Protein AF-A0A423SX19-F1 (afdb_monomer_lite)

Foldseek 3Di:
DDQDPVVRDDDDDDFDDDLEPVVCVVVVHDLVVGDPVDCRSVNHVCSVVVVVVVVVVVVVVVVVVVVVVVVVVVVVVVVVVVLVVLCVVDPPQLSVCVVVVHDNVVSVVPDPPPPPPPDDDDD

Radius of gyration: 38.73 Å; chains: 1; bounding box: 56×44×124 Å

InterPro domains:
  IPR011645 Haem NO binding associated [PF07701] (1-98)
  IPR042463 Haem NO binding associated domain superfamily [G3DSA:3.30.450.260] (1-34)

Organism: Penaeus vannamei (NCBI:txid6689)

Secondary structure (DSSP, 8-state):
-EEEGGGTEEE-------SSHHHHHHTT--GGGS-SSSSHHHHHHHHHHHHHHHHHHHHHHHHHHHHHHHHHHHHHHHHHHHHHHHHHHS-HHHHHHHHTT--HHHHGGGS------------

Structure (mmCIF, N/CA/C/O backbone):
data_AF-A0A423SX19-F1
#
_entry.id   AF-A0A423SX19-F1
#
loop_
_atom_site.group_PDB
_atom_site.id
_atom_site.type_symbol
_atom_site.label_atom_id
_atom_site.label_alt_id
_atom_site.label_comp_id
_atom_site.label_asym_id
_atom_site.label_entity_id
_atom_site.label_seq_id
_atom_site.pdbx_PDB_ins_code
_atom_site.Cartn_x
_atom_site.Cartn_y
_atom_site.Cartn_z
_atom_site.occupancy
_atom_site.B_iso_or_equiv
_atom_site.auth_seq_id
_atom_site.auth_comp_id
_atom_site.auth_asym_id
_atom_site.auth_atom_id
_atom_site.pdbx_PDB_model_num
ATOM 1 N N . MET A 1 1 ? -21.379 -3.380 17.297 1.00 92.06 1 MET A N 1
ATOM 2 C CA . MET A 1 1 ? -22.314 -3.075 18.401 1.00 92.06 1 MET A CA 1
ATOM 3 C C . MET A 1 1 ? -22.867 -4.388 18.896 1.00 92.06 1 MET A C 1
ATOM 5 O O . MET A 1 1 ? -23.211 -5.220 18.067 1.00 92.06 1 MET A O 1
ATOM 9 N N . ILE A 1 2 ? -22.879 -4.591 20.205 1.00 95.88 2 ILE A N 1
ATOM 10 C CA . ILE A 1 2 ? -23.343 -5.826 20.839 1.00 95.88 2 ILE A CA 1
ATOM 11 C C . ILE A 1 2 ? -24.381 -5.417 21.877 1.00 95.88 2 ILE A C 1
ATOM 13 O O . ILE A 1 2 ? -24.084 -4.573 22.717 1.00 95.88 2 ILE A O 1
ATOM 17 N N . TYR A 1 3 ? -25.590 -5.968 21.801 1.00 96.44 3 TYR A N 1
ATOM 18 C CA . TYR A 1 3 ? -26.605 -5.760 22.831 1.00 96.44 3 TYR A CA 1
ATOM 19 C C . TYR A 1 3 ? -26.391 -6.762 23.966 1.00 96.44 3 TYR A C 1
ATOM 21 O O . TYR A 1 3 ? -26.211 -7.951 23.707 1.00 96.44 3 TYR A O 1
ATOM 29 N N . MET A 1 4 ? -26.372 -6.279 25.205 1.00 96.94 4 MET A N 1
ATOM 30 C CA . MET A 1 4 ? -26.216 -7.087 26.411 1.00 96.94 4 MET A CA 1
ATOM 31 C C . MET A 1 4 ? -27.544 -7.088 27.166 1.00 96.94 4 MET A C 1
ATOM 33 O O . MET A 1 4 ? -27.893 -6.088 27.792 1.00 96.94 4 MET A O 1
ATOM 37 N N . GLU A 1 5 ? -28.274 -8.207 27.100 1.00 96.00 5 GLU A N 1
ATOM 38 C CA . GLU A 1 5 ? -29.607 -8.354 27.709 1.00 96.00 5 GLU A CA 1
ATOM 39 C C . GLU A 1 5 ? -29.583 -8.126 29.226 1.00 96.00 5 GLU A C 1
ATOM 41 O O . GLU A 1 5 ? -30.444 -7.437 29.756 1.00 96.00 5 GLU A O 1
ATOM 46 N N . GLU A 1 6 ? -28.555 -8.626 29.917 1.00 96.69 6 GLU A N 1
ATOM 47 C CA . GLU A 1 6 ? -28.420 -8.529 31.379 1.00 96.69 6 GLU A CA 1
ATOM 48 C C . GLU A 1 6 ? -28.350 -7.088 31.896 1.00 96.69 6 GLU A C 1
ATOM 50 O O . GLU A 1 6 ? -28.748 -6.815 33.028 1.00 96.69 6 GLU A O 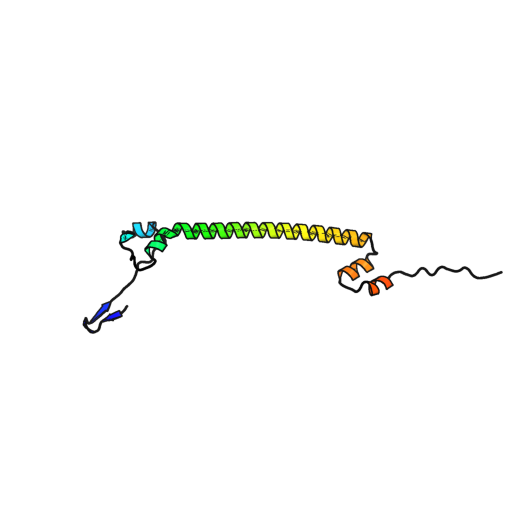1
ATOM 55 N N . TRP A 1 7 ? -27.811 -6.171 31.091 1.00 95.56 7 TRP A N 1
ATOM 56 C CA . TRP A 1 7 ? -27.644 -4.761 31.454 1.00 95.56 7 TRP A CA 1
ATOM 57 C C . TRP A 1 7 ? -28.591 -3.844 30.682 1.00 95.56 7 TRP A C 1
ATOM 59 O O . TRP A 1 7 ? -28.556 -2.639 30.897 1.00 95.56 7 TRP A O 1
ATOM 69 N N . GLU A 1 8 ? -29.400 -4.395 29.773 1.00 96.38 8 GLU A N 1
ATOM 70 C CA . GLU A 1 8 ? -30.263 -3.655 28.847 1.00 96.38 8 GLU A CA 1
ATOM 71 C C . GLU A 1 8 ? -29.518 -2.550 28.060 1.00 96.38 8 GLU A C 1
ATOM 73 O O . GLU A 1 8 ? -30.087 -1.520 27.693 1.00 96.38 8 GLU A O 1
ATOM 78 N N . LEU A 1 9 ? -28.227 -2.757 27.764 1.00 97.38 9 LEU A N 1
ATOM 79 C CA . LEU A 1 9 ? -27.344 -1.770 27.126 1.00 97.38 9 LEU A CA 1
ATOM 80 C C . LEU A 1 9 ? -26.745 -2.287 25.814 1.00 97.38 9 LEU A C 1
ATOM 82 O O . LEU A 1 9 ? -26.514 -3.479 25.631 1.00 97.38 9 LEU A O 1
ATOM 86 N N . THR A 1 10 ? -26.428 -1.363 24.900 1.00 96.69 10 THR A N 1
ATOM 87 C CA . THR A 1 10 ? -25.660 -1.669 23.683 1.00 96.69 10 THR A CA 1
ATOM 88 C C . THR A 1 10 ? -24.212 -1.225 23.843 1.00 96.69 10 THR A C 1
ATOM 90 O O . THR A 1 10 ? -23.926 -0.032 23.926 1.00 96.69 10 THR A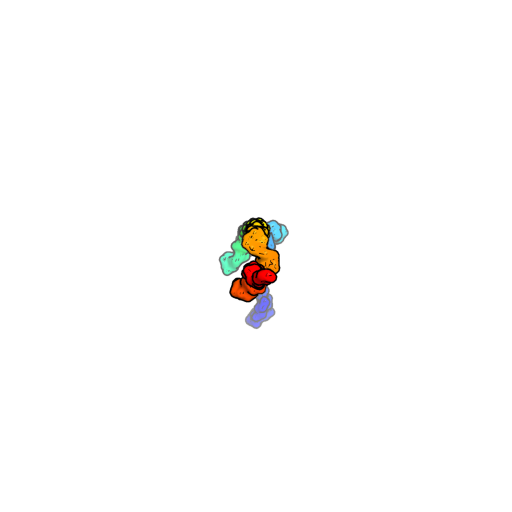 O 1
ATOM 93 N N . LEU A 1 11 ? -23.285 -2.178 23.826 1.00 96.38 11 LEU A N 1
ATOM 94 C CA . LEU A 1 11 ? -21.853 -1.924 23.834 1.00 96.38 11 LEU A CA 1
ATOM 95 C C . LEU A 1 11 ? -21.352 -1.591 22.421 1.00 96.38 11 LEU A C 1
ATOM 97 O O . LEU A 1 11 ? -21.570 -2.336 21.455 1.00 96.38 11 LEU A O 1
ATOM 101 N N . PHE A 1 12 ? -20.621 -0.484 22.304 1.00 94.62 12 PHE A N 1
ATOM 102 C CA . PHE A 1 12 ? -19.848 -0.141 21.116 1.00 94.62 12 PHE A CA 1
ATOM 103 C C . PHE A 1 12 ? -18.357 -0.300 21.412 1.00 94.62 12 PHE A C 1
ATOM 105 O O . PHE A 1 12 ? -17.797 0.424 22.229 1.00 94.62 12 PHE A O 1
ATOM 112 N N . LEU A 1 13 ? -17.725 -1.253 20.729 1.00 91.00 13 LEU A N 1
ATOM 113 C CA . LEU A 1 13 ? -16.276 -1.413 20.698 1.00 91.00 13 LEU A CA 1
ATOM 114 C C . LEU A 1 13 ? -15.792 -0.980 19.318 1.00 91.00 13 LEU A C 1
ATOM 116 O O . LEU A 1 13 ? -16.266 -1.502 18.306 1.00 91.00 13 LEU A O 1
ATOM 120 N N . GLY A 1 14 ? -14.864 -0.031 19.285 1.00 87.38 14 GLY A N 1
ATOM 121 C CA . GLY A 1 14 ? -14.263 0.463 18.057 1.00 87.38 14 GLY A CA 1
ATOM 122 C C . GLY A 1 14 ? -12.902 1.087 18.330 1.00 87.38 14 GLY A C 1
ATOM 123 O O . GLY A 1 14 ? -12.668 1.631 19.407 1.00 87.38 14 GLY A O 1
ATOM 124 N N . THR A 1 15 ? -12.021 1.005 17.339 1.00 86.00 15 THR A N 1
ATOM 125 C CA . THR A 1 15 ? -10.704 1.650 17.349 1.00 86.00 15 THR A CA 1
ATOM 126 C C . THR A 1 15 ? -10.761 2.862 16.414 1.00 86.00 15 THR A C 1
ATOM 128 O O . THR A 1 15 ? -11.274 2.723 15.297 1.00 86.00 15 THR A O 1
ATOM 131 N N . PRO A 1 16 ? -10.263 4.047 16.815 1.00 87.00 16 PRO A N 1
ATOM 132 C CA . PRO A 1 16 ? -10.226 5.208 15.931 1.00 87.00 16 PRO A CA 1
ATOM 133 C C . PRO A 1 16 ? -9.376 4.916 14.685 1.00 87.00 16 PRO A C 1
ATOM 135 O O . PRO A 1 16 ? -8.298 4.321 14.762 1.00 87.00 16 PRO A O 1
ATOM 138 N N . VAL A 1 17 ? -9.864 5.333 13.516 1.00 83.94 17 VAL A N 1
ATOM 139 C CA . VAL A 1 17 ? -9.146 5.196 12.243 1.00 83.94 17 VAL A CA 1
ATOM 140 C C . VAL A 1 17 ? -8.553 6.551 11.885 1.00 83.94 17 VAL A C 1
ATOM 142 O O . VAL A 1 17 ? -9.289 7.500 11.644 1.00 83.94 17 VAL A O 1
ATOM 145 N N . MET A 1 18 ? -7.224 6.629 11.859 1.00 85.62 18 MET A N 1
ATOM 146 C CA . MET A 1 18 ? -6.470 7.829 11.481 1.00 85.62 18 MET A CA 1
ATOM 147 C C . MET A 1 18 ? -5.429 7.433 10.427 1.00 85.62 18 MET A C 1
ATOM 149 O O . MET A 1 18 ? -5.033 6.264 10.365 1.00 85.62 18 MET A O 1
ATOM 153 N N . LEU A 1 19 ? -5.063 8.373 9.558 1.00 77.31 19 LEU A N 1
ATOM 154 C CA . LEU A 1 19 ? -4.177 8.128 8.412 1.00 77.31 19 LEU A CA 1
ATOM 155 C C . LEU A 1 19 ? -2.706 8.369 8.764 1.00 77.31 19 LEU A C 1
ATOM 157 O O . LEU A 1 19 ? -1.832 7.665 8.268 1.00 77.31 19 LEU A O 1
ATOM 161 N N . ASP A 1 20 ? -2.454 9.352 9.622 1.00 84.69 20 ASP A N 1
ATOM 162 C CA . ASP A 1 20 ? -1.136 9.868 9.962 1.00 84.69 20 ASP A CA 1
ATOM 163 C C . ASP A 1 20 ? -1.046 10.275 11.442 1.00 84.69 20 ASP A C 1
ATOM 165 O O . ASP A 1 20 ? -2.046 10.416 12.157 1.00 84.69 20 ASP A O 1
ATOM 169 N N . LEU A 1 21 ? 0.193 10.470 11.905 1.00 86.19 21 LEU A N 1
ATOM 170 C CA . LEU A 1 21 ? 0.467 10.978 13.249 1.00 86.19 21 LEU A CA 1
ATOM 171 C C . LEU A 1 21 ? -0.096 12.391 13.458 1.00 86.19 21 LEU A C 1
ATOM 173 O O . LEU A 1 21 ? -0.519 12.705 14.569 1.00 86.19 21 LEU A O 1
ATOM 177 N N . ASP A 1 22 ? -0.157 13.215 12.412 1.00 88.56 22 ASP A N 1
ATOM 178 C CA . ASP A 1 22 ? -0.671 14.583 12.507 1.00 88.56 22 ASP A CA 1
ATOM 179 C C . ASP A 1 22 ? -2.172 14.606 12.832 1.00 88.56 22 ASP A C 1
ATOM 181 O O . ASP A 1 22 ? -2.595 15.348 13.724 1.00 88.56 22 ASP A O 1
ATOM 185 N N . SER A 1 23 ? -2.981 13.732 12.213 1.00 89.38 23 SER A N 1
ATOM 186 C CA . SER A 1 23 ? -4.399 13.576 12.576 1.00 89.38 23 SER A CA 1
ATOM 187 C C . SER A 1 23 ? -4.578 13.122 14.025 1.00 89.38 23 SER A C 1
ATOM 189 O O . SER A 1 23 ? -5.497 13.574 14.711 1.00 89.38 23 SER A O 1
ATOM 191 N N . MET A 1 24 ? -3.690 12.250 14.510 1.00 89.88 24 MET A N 1
ATOM 192 C CA . MET A 1 24 ? -3.712 11.774 15.893 1.00 89.88 24 MET A CA 1
ATOM 193 C C . MET A 1 24 ? -3.442 12.918 16.876 1.00 89.88 24 MET A C 1
ATOM 195 O O . MET A 1 24 ? -4.230 13.115 17.803 1.00 89.88 24 MET A O 1
ATOM 199 N N . ILE A 1 25 ? -2.429 13.746 16.605 1.00 89.75 25 ILE A N 1
ATOM 200 C CA . ILE A 1 25 ? -2.119 14.942 17.401 1.00 89.75 25 ILE A CA 1
ATOM 201 C C . ILE A 1 25 ? -3.281 15.944 17.365 1.00 89.75 25 ILE A C 1
ATOM 203 O O . ILE A 1 25 ? -3.671 16.461 18.411 1.00 89.75 25 ILE A O 1
ATOM 207 N N . TYR A 1 26 ? -3.878 16.191 16.193 1.00 93.19 26 TYR A N 1
ATOM 208 C CA . TYR A 1 26 ? -5.016 17.108 16.056 1.00 93.19 26 TYR A CA 1
ATOM 209 C C . TYR A 1 26 ? -6.248 16.637 16.842 1.00 93.19 26 TYR A C 1
ATOM 211 O O . TYR A 1 26 ? -6.970 17.449 17.418 1.00 93.19 26 TYR A O 1
ATOM 219 N N . SER A 1 27 ? -6.467 15.322 16.911 1.00 91.50 27 SER A N 1
ATOM 220 C CA . SER A 1 27 ? -7.540 14.721 17.712 1.00 91.50 27 SER A CA 1
ATOM 221 C C . SER A 1 27 ? -7.266 14.713 19.225 1.00 91.50 27 SER A C 1
ATOM 223 O O . SER A 1 27 ? -8.161 14.383 20.001 1.00 91.50 27 SER A O 1
ATOM 225 N N . GLY A 1 28 ? -6.050 15.079 19.653 1.00 93.25 28 GLY A N 1
ATOM 226 C CA . GLY A 1 28 ? -5.622 15.034 21.052 1.00 93.25 28 GLY A CA 1
ATOM 227 C C . GLY A 1 28 ? -5.331 13.624 21.576 1.00 93.25 28 GLY A C 1
ATOM 228 O O . GLY A 1 28 ? -5.239 13.442 22.788 1.00 93.25 28 GLY A O 1
ATOM 229 N N . LEU A 1 29 ? -5.201 12.640 20.684 1.00 92.19 29 LEU A N 1
ATOM 230 C CA . LEU A 1 29 ? -4.836 11.268 21.022 1.00 92.19 29 LEU A CA 1
ATOM 231 C C . LEU A 1 29 ? -3.317 11.088 20.974 1.00 92.19 29 LEU A C 1
ATOM 233 O O . LEU A 1 29 ? -2.602 11.764 20.233 1.00 92.19 29 LEU A O 1
ATOM 237 N N . PHE A 1 30 ? -2.828 10.118 21.735 1.00 90.56 30 PHE A N 1
ATOM 238 C CA . PHE A 1 30 ? -1.436 9.694 21.734 1.00 90.56 30 PHE A CA 1
ATOM 239 C C . PHE A 1 30 ? -1.311 8.240 21.281 1.00 90.56 30 PHE A C 1
ATOM 241 O O . PHE A 1 30 ? -2.239 7.440 21.383 1.00 90.56 30 PHE A O 1
ATOM 248 N N . ILE A 1 31 ? -0.107 7.855 20.848 1.00 89.94 31 ILE A N 1
ATOM 249 C CA . ILE A 1 31 ? 0.182 6.476 20.418 1.00 89.94 31 ILE A CA 1
ATOM 250 C C . ILE A 1 31 ? -0.130 5.439 21.514 1.00 89.94 31 ILE A C 1
ATOM 252 O O . ILE A 1 31 ? -0.475 4.297 21.218 1.00 89.94 31 ILE A O 1
ATOM 256 N N . ASN A 1 32 ? -0.031 5.841 22.785 1.00 90.38 32 ASN A N 1
ATOM 257 C CA . ASN A 1 32 ? -0.304 4.982 23.934 1.00 90.38 32 ASN A CA 1
ATOM 258 C C . ASN A 1 32 ? -1.800 4.709 24.139 1.00 90.38 32 ASN A C 1
ATOM 260 O O . ASN A 1 32 ? -2.126 3.684 24.737 1.00 90.38 32 ASN A O 1
ATOM 264 N N . ASP A 1 33 ? -2.681 5.568 23.618 1.00 91.94 33 ASP A N 1
ATOM 265 C CA . ASP A 1 33 ? -4.139 5.400 23.700 1.00 91.94 33 ASP A CA 1
ATOM 266 C C . ASP A 1 33 ? -4.644 4.326 22.726 1.00 91.94 33 ASP A C 1
ATOM 268 O O . ASP A 1 33 ? -5.727 3.766 22.893 1.00 91.94 33 ASP A O 1
ATOM 272 N N . LEU A 1 34 ? -3.842 4.009 21.707 1.00 90.00 34 LEU A N 1
ATOM 273 C CA . LEU A 1 34 ? -4.099 2.908 20.791 1.00 90.00 34 LEU A CA 1
ATOM 274 C C . LEU A 1 34 ? -3.828 1.559 21.466 1.00 90.00 34 LEU A C 1
ATOM 276 O O . LEU A 1 34 ? -2.926 1.431 22.298 1.00 90.00 34 LEU A O 1
ATOM 280 N N . SER A 1 35 ? -4.578 0.530 21.077 1.00 89.06 35 SER A N 1
ATOM 281 C CA . SER A 1 35 ? -4.438 -0.822 21.627 1.00 89.06 35 SER A CA 1
ATOM 282 C C . SER A 1 35 ? -3.067 -1.439 21.306 1.00 89.06 35 SER A C 1
ATOM 284 O O . SER A 1 35 ? -2.480 -1.181 20.259 1.00 89.06 35 SER A O 1
ATOM 286 N N . MET A 1 36 ? -2.553 -2.280 22.214 1.00 88.38 36 MET A N 1
ATOM 287 C CA . MET A 1 36 ? -1.355 -3.114 21.969 1.00 88.38 36 MET A CA 1
ATOM 288 C C . MET A 1 36 ? -1.701 -4.444 21.305 1.00 88.38 36 MET A C 1
ATOM 290 O O . MET A 1 36 ? -0.820 -5.164 20.848 1.00 88.38 36 MET A O 1
ATOM 294 N N . HIS A 1 37 ? -2.980 -4.810 21.356 1.00 91.25 37 HIS A N 1
ATOM 295 C CA . HIS A 1 37 ? -3.472 -6.116 20.935 1.00 91.25 37 HIS A CA 1
ATOM 296 C C . HIS A 1 37 ? -3.898 -6.124 19.466 1.00 91.25 37 HIS A C 1
ATOM 298 O O . HIS A 1 37 ? -4.232 -7.181 18.938 1.00 91.25 37 HIS A O 1
ATOM 304 N N . ASP A 1 38 ? -3.901 -4.959 18.816 1.00 88.25 38 ASP A N 1
ATOM 305 C CA . ASP A 1 38 ? -4.179 -4.807 17.395 1.00 88.25 38 ASP A CA 1
ATOM 306 C C . ASP A 1 38 ? -3.026 -4.088 16.668 1.00 88.25 38 ASP A C 1
ATOM 308 O O . ASP A 1 38 ? -2.033 -3.674 17.267 1.00 88.25 38 ASP A O 1
ATOM 312 N N . PHE A 1 39 ? -3.159 -3.946 15.349 1.00 85.38 39 PHE A N 1
ATOM 313 C CA . PHE A 1 39 ? -2.143 -3.332 14.486 1.00 85.38 39 PHE A CA 1
ATOM 314 C C . PHE A 1 39 ? -2.249 -1.800 14.399 1.00 85.38 39 PHE A C 1
ATOM 316 O O . PHE A 1 39 ? -1.619 -1.190 13.537 1.00 85.38 39 PHE A O 1
ATOM 323 N N . SER A 1 40 ? -3.057 -1.145 15.241 1.00 87.00 40 SER A N 1
ATOM 324 C CA . SER A 1 40 ? -3.304 0.298 15.117 1.00 87.00 40 SER A CA 1
ATOM 325 C C . SER A 1 40 ? -2.039 1.129 15.355 1.00 87.00 40 SER A C 1
ATOM 327 O O . SER A 1 40 ? -1.767 2.041 14.575 1.00 87.00 40 SER A O 1
ATOM 329 N N . ARG A 1 41 ? -1.228 0.781 16.365 1.00 88.69 41 ARG A N 1
ATOM 330 C CA . ARG A 1 41 ? 0.061 1.440 16.643 1.00 88.69 41 ARG A CA 1
ATOM 331 C C . ARG A 1 41 ? 1.071 1.232 15.530 1.00 88.69 41 ARG A C 1
ATOM 333 O O . ARG A 1 41 ? 1.703 2.190 15.098 1.00 88.69 41 ARG A O 1
ATOM 340 N N . ASP A 1 42 ? 1.194 -0.012 15.076 1.00 86.56 42 ASP A N 1
ATOM 341 C CA . ASP A 1 42 ? 2.119 -0.377 14.007 1.00 86.56 42 ASP A CA 1
ATOM 342 C C . ASP A 1 42 ? 1.778 0.390 12.728 1.00 86.56 42 ASP A C 1
ATOM 344 O O . ASP A 1 42 ? 2.642 1.033 12.148 1.00 86.56 42 ASP A O 1
ATOM 348 N N . ARG A 1 43 ? 0.489 0.481 12.380 1.00 82.38 43 ARG A N 1
ATOM 349 C CA . ARG A 1 43 ? 0.019 1.289 11.249 1.00 82.38 43 ARG A CA 1
ATOM 350 C C . ARG A 1 43 ? 0.384 2.773 11.372 1.00 82.38 43 ARG A C 1
ATOM 352 O O . ARG A 1 43 ? 0.813 3.353 10.381 1.00 82.38 43 ARG A O 1
ATOM 359 N N . MET A 1 44 ? 0.231 3.389 12.549 1.00 86.19 44 MET A N 1
ATOM 360 C CA . MET A 1 44 ? 0.608 4.803 12.737 1.00 86.19 44 MET A CA 1
ATOM 361 C C . MET A 1 44 ? 2.115 5.020 12.592 1.00 86.19 44 MET A C 1
ATOM 363 O O . MET A 1 44 ? 2.541 6.019 12.021 1.00 86.19 44 MET A O 1
ATOM 367 N N . LEU A 1 45 ? 2.926 4.087 13.098 1.00 83.25 45 LEU A N 1
ATOM 368 C CA . LEU A 1 45 ? 4.386 4.168 13.028 1.00 83.25 45 LEU A CA 1
ATOM 369 C C . LEU A 1 45 ? 4.927 3.810 11.633 1.00 83.25 45 LEU A C 1
ATOM 371 O O . LEU A 1 45 ? 5.943 4.358 11.212 1.00 83.25 45 LEU A O 1
ATOM 375 N N . ALA A 1 46 ? 4.233 2.937 10.902 1.00 78.94 46 ALA A N 1
ATOM 376 C CA . ALA A 1 46 ? 4.606 2.460 9.572 1.00 78.94 46 ALA A CA 1
ATOM 377 C C . ALA A 1 46 ? 4.135 3.369 8.424 1.00 78.94 46 ALA A C 1
ATOM 379 O O . ALA A 1 46 ? 4.488 3.115 7.270 1.00 78.94 46 ALA A O 1
ATOM 380 N N . GLY A 1 47 ? 3.368 4.432 8.701 1.00 67.75 47 GLY A N 1
ATOM 381 C CA . GLY A 1 47 ? 2.820 5.331 7.674 1.00 67.75 47 GLY A CA 1
ATOM 382 C C . GLY A 1 47 ? 3.875 5.946 6.740 1.00 67.75 47 GLY A C 1
ATOM 383 O O . GLY A 1 47 ? 3.579 6.252 5.588 1.00 67.75 47 GLY A O 1
ATOM 384 N N . THR A 1 48 ? 5.128 6.055 7.191 1.00 60.00 48 THR A N 1
ATOM 385 C CA . THR A 1 48 ? 6.268 6.505 6.373 1.00 60.00 48 THR A CA 1
ATOM 386 C C . THR A 1 48 ? 6.944 5.388 5.573 1.00 60.00 48 THR A C 1
ATOM 388 O O . THR A 1 48 ? 7.590 5.676 4.571 1.00 60.00 48 THR A O 1
ATOM 391 N N . GLN A 1 49 ? 6.813 4.117 5.966 1.00 64.69 49 GLN A N 1
ATOM 392 C CA . GLN A 1 49 ? 7.441 2.993 5.262 1.00 64.69 49 GLN A CA 1
ATOM 393 C C . GLN A 1 49 ? 6.664 2.579 4.010 1.00 64.69 49 GLN A C 1
ATOM 395 O O . GLN A 1 49 ? 7.279 2.317 2.977 1.00 64.69 49 GLN A O 1
ATOM 400 N N . GLN A 1 50 ? 5.328 2.567 4.066 1.00 66.12 50 GLN A N 1
ATOM 401 C CA . GLN A 1 50 ? 4.506 2.130 2.928 1.00 66.12 50 GLN A CA 1
ATOM 402 C C . GLN A 1 50 ? 4.630 3.053 1.709 1.00 66.12 50 GLN A C 1
ATOM 404 O O . GLN A 1 50 ? 4.651 2.575 0.575 1.00 66.12 50 GLN A O 1
ATOM 409 N N . SER A 1 51 ? 4.739 4.367 1.921 1.00 69.69 51 SER A N 1
ATOM 410 C CA . SER A 1 51 ? 4.930 5.327 0.829 1.00 69.69 51 SER A CA 1
ATOM 411 C C . SER A 1 51 ? 6.288 5.149 0.150 1.00 69.69 51 SER A C 1
ATOM 413 O O . SER A 1 51 ? 6.356 5.133 -1.076 1.00 69.69 51 SER A O 1
ATOM 415 N N . VAL A 1 52 ? 7.348 4.933 0.932 1.00 75.19 52 VAL A N 1
ATOM 416 C CA . VAL A 1 52 ? 8.712 4.735 0.422 1.00 75.19 52 VAL A CA 1
ATOM 417 C C . VAL A 1 52 ? 8.843 3.417 -0.339 1.00 75.19 52 VAL A C 1
ATOM 419 O O . VAL A 1 52 ? 9.465 3.380 -1.399 1.00 75.19 52 VAL A O 1
ATOM 422 N N . GLU A 1 53 ? 8.248 2.332 0.161 1.00 82.31 53 GLU A N 1
ATOM 423 C CA . GLU A 1 53 ? 8.269 1.038 -0.530 1.00 82.31 53 GLU A CA 1
ATOM 424 C C . GLU A 1 53 ? 7.512 1.097 -1.864 1.00 82.31 53 GLU A C 1
ATOM 426 O O . GLU A 1 53 ? 8.009 0.611 -2.883 1.00 82.31 53 GLU A O 1
ATOM 431 N N . LEU A 1 54 ? 6.352 1.763 -1.887 1.00 85.75 54 LEU A N 1
ATOM 432 C CA . LEU A 1 54 ? 5.590 1.989 -3.113 1.00 85.75 54 LEU A CA 1
ATOM 433 C C . LEU A 1 54 ? 6.362 2.868 -4.109 1.00 85.75 54 LEU A C 1
ATOM 435 O O . LEU A 1 54 ? 6.399 2.563 -5.301 1.00 85.75 54 LEU A O 1
ATOM 439 N N . GLU A 1 55 ? 7.007 3.935 -3.633 1.00 87.50 55 GLU A N 1
ATOM 440 C CA . GLU A 1 55 ? 7.828 4.822 -4.460 1.00 87.50 55 GLU A CA 1
ATOM 441 C C . GLU A 1 55 ? 9.030 4.077 -5.066 1.00 87.50 55 GLU A C 1
ATOM 443 O O . GLU A 1 55 ? 9.312 4.199 -6.262 1.00 87.50 55 GLU A O 1
ATOM 448 N N . LEU A 1 56 ? 9.698 3.233 -4.274 1.00 92.50 56 LEU A N 1
ATOM 449 C CA . LEU A 1 56 ? 10.773 2.354 -4.737 1.00 92.50 56 LEU A CA 1
ATOM 450 C C . LEU A 1 56 ? 10.280 1.366 -5.797 1.00 92.50 56 LEU A C 1
ATOM 452 O O . LEU A 1 56 ? 10.933 1.212 -6.833 1.00 92.50 56 LEU A O 1
ATOM 456 N N . ALA A 1 57 ? 9.140 0.710 -5.566 1.00 92.88 57 ALA A N 1
ATOM 457 C CA . ALA A 1 57 ? 8.550 -0.226 -6.519 1.00 92.88 57 ALA A CA 1
ATOM 458 C C . ALA A 1 57 ? 8.213 0.466 -7.850 1.00 92.88 57 ALA A C 1
ATOM 460 O O . ALA A 1 57 ? 8.584 -0.034 -8.916 1.00 92.88 57 ALA A O 1
ATOM 461 N N . LEU A 1 58 ? 7.608 1.656 -7.788 1.00 94.50 58 LEU A N 1
ATOM 462 C CA . LEU A 1 58 ? 7.287 2.466 -8.962 1.00 94.50 58 LEU A CA 1
ATOM 463 C C . LEU A 1 58 ? 8.552 2.879 -9.729 1.00 94.50 58 LEU A C 1
ATOM 465 O O . LEU A 1 58 ? 8.612 2.751 -10.952 1.00 94.50 58 LEU A O 1
ATOM 469 N N . SER A 1 59 ? 9.591 3.325 -9.022 1.00 94.62 59 SER A N 1
ATOM 470 C CA . SER A 1 59 ? 10.880 3.686 -9.625 1.00 94.62 59 SER A CA 1
ATOM 471 C C . SER A 1 59 ? 11.534 2.492 -10.335 1.00 94.62 59 SER A C 1
ATOM 473 O O . SER A 1 59 ? 12.002 2.601 -11.474 1.00 94.62 59 SER A O 1
ATOM 475 N N . GLN A 1 60 ? 11.505 1.308 -9.715 1.00 96.19 60 GLN A N 1
ATOM 476 C CA . GLN A 1 60 ? 12.008 0.079 -10.333 1.00 96.19 60 GLN A CA 1
ATOM 477 C C . GLN A 1 60 ? 11.222 -0.308 -11.588 1.00 96.19 60 GLN A C 1
ATOM 479 O O . GLN A 1 60 ? 11.821 -0.739 -12.578 1.00 96.19 60 GLN A O 1
ATOM 484 N N . GLU A 1 61 ? 9.899 -0.173 -11.566 1.00 95.62 61 GLU A N 1
ATOM 485 C CA . GLU A 1 61 ? 9.046 -0.466 -12.715 1.00 95.62 61 GLU A CA 1
ATOM 486 C C . GLU A 1 61 ? 9.333 0.484 -13.884 1.00 95.62 61 GLU A C 1
ATOM 488 O O . GLU A 1 61 ? 9.534 0.033 -15.015 1.00 95.62 61 GLU A O 1
ATOM 493 N N . GLN A 1 62 ? 9.493 1.780 -13.607 1.00 96.19 62 GLN A N 1
ATOM 494 C CA . GLN A 1 62 ? 9.881 2.769 -14.614 1.00 96.19 62 GLN A CA 1
ATOM 495 C C . GLN A 1 62 ? 11.240 2.447 -15.250 1.00 96.19 62 GLN A C 1
ATOM 497 O O . GLN A 1 62 ? 11.390 2.529 -16.472 1.00 96.19 62 GLN A O 1
ATOM 502 N N . LEU A 1 63 ? 12.235 2.044 -14.452 1.00 96.50 63 LEU A N 1
ATOM 503 C CA . LEU A 1 63 ? 13.549 1.639 -14.964 1.00 96.50 63 LEU A CA 1
ATOM 504 C C . LEU A 1 63 ? 13.465 0.389 -15.847 1.00 96.50 63 LEU A C 1
ATOM 506 O O . LEU A 1 63 ? 14.082 0.344 -16.915 1.00 96.50 63 LEU A O 1
ATOM 510 N N . LYS A 1 64 ? 12.687 -0.617 -15.432 1.00 95.62 64 LYS A N 1
ATOM 511 C CA . LYS A 1 64 ? 12.459 -1.830 -16.229 1.00 95.62 64 LYS A CA 1
ATOM 512 C C . LYS A 1 64 ? 11.768 -1.502 -17.550 1.00 95.62 64 LYS A C 1
ATOM 514 O O . LYS A 1 64 ? 12.203 -2.005 -18.583 1.00 95.62 64 LYS A O 1
ATOM 519 N N . SER A 1 65 ? 10.763 -0.627 -17.531 1.00 95.94 65 SER A N 1
ATOM 520 C CA . SER A 1 65 ? 10.055 -0.186 -18.735 1.00 95.94 65 SER A CA 1
ATOM 521 C C . SER A 1 65 ? 10.991 0.519 -19.717 1.00 95.94 65 SER A C 1
ATOM 523 O O . SER A 1 65 ? 11.026 0.155 -20.890 1.00 95.94 65 SER A O 1
ATOM 525 N N . LYS A 1 66 ? 11.819 1.461 -19.243 1.00 96.00 66 LYS A N 1
ATOM 526 C CA . LYS A 1 66 ? 12.812 2.148 -20.091 1.00 96.00 66 LYS A CA 1
ATOM 527 C C . LYS A 1 66 ? 13.807 1.170 -20.714 1.00 96.00 66 LYS A C 1
ATOM 529 O O . LYS A 1 66 ? 14.071 1.220 -21.911 1.00 96.00 66 LYS A O 1
ATOM 534 N N . LYS A 1 67 ? 14.330 0.235 -19.915 1.00 95.75 67 LYS A N 1
ATOM 535 C CA . LYS A 1 67 ? 15.264 -0.787 -20.407 1.00 95.75 67 LYS A CA 1
ATOM 536 C C . LYS A 1 67 ? 14.615 -1.707 -21.446 1.00 95.75 67 LYS A C 1
ATOM 538 O O . LYS A 1 67 ? 15.278 -2.114 -22.400 1.00 95.75 67 LYS A O 1
ATOM 543 N N . LEU A 1 68 ? 13.339 -2.044 -21.263 1.00 95.88 68 LEU A N 1
ATOM 544 C CA . LEU A 1 68 ? 12.582 -2.835 -22.228 1.00 95.88 68 LEU A CA 1
ATOM 545 C C . LEU A 1 68 ? 12.412 -2.075 -23.548 1.00 95.88 68 LEU A C 1
ATOM 547 O O . LEU A 1 68 ? 12.691 -2.640 -24.602 1.00 95.88 68 LEU A O 1
ATOM 551 N N . GLU A 1 69 ? 12.039 -0.798 -23.493 1.00 96.19 69 GLU A N 1
ATOM 552 C CA . GLU A 1 69 ? 11.885 0.061 -24.671 1.00 96.19 69 GLU A CA 1
ATOM 553 C C . GLU A 1 69 ? 13.196 0.183 -25.467 1.00 96.19 69 GLU A C 1
ATOM 555 O O . GLU A 1 69 ? 13.221 -0.029 -26.682 1.00 96.19 69 GLU A O 1
ATOM 560 N N . GLU A 1 70 ? 14.321 0.413 -24.784 1.00 96.56 70 GLU A N 1
ATOM 561 C CA . GLU A 1 70 ? 15.645 0.419 -25.416 1.00 96.56 70 GLU A CA 1
ATOM 562 C C . GLU A 1 70 ? 15.992 -0.928 -26.064 1.00 96.56 70 GLU A C 1
ATOM 564 O O . GLU A 1 70 ? 16.563 -0.973 -27.157 1.00 96.56 70 GLU A O 1
ATOM 569 N N . SER A 1 71 ? 15.657 -2.038 -25.401 1.00 95.25 71 SER A N 1
ATOM 570 C CA . SER A 1 71 ? 15.895 -3.379 -25.933 1.00 95.25 71 SER A CA 1
ATOM 571 C C . SER A 1 71 ? 15.044 -3.658 -27.170 1.00 95.25 71 SER A C 1
ATOM 573 O O . SER A 1 71 ? 15.541 -4.279 -28.109 1.00 95.25 71 SER A O 1
ATOM 575 N N . MET A 1 72 ? 13.789 -3.200 -27.192 1.00 95.31 72 MET A N 1
ATOM 576 C CA . MET A 1 72 ? 12.915 -3.320 -28.362 1.00 95.31 72 MET A CA 1
ATOM 577 C C . MET A 1 72 ? 13.477 -2.527 -29.539 1.00 95.31 72 MET A C 1
ATOM 579 O O . MET A 1 72 ? 13.595 -3.067 -30.635 1.00 95.31 72 MET A O 1
ATOM 583 N N . LYS A 1 73 ? 13.940 -1.296 -29.298 1.00 96.44 73 LYS A N 1
ATOM 584 C CA . LYS A 1 73 ? 14.563 -0.477 -30.342 1.00 96.44 73 LYS A CA 1
ATOM 585 C C . LYS A 1 73 ? 15.812 -1.139 -30.934 1.00 96.44 73 LYS A C 1
ATOM 587 O O . LYS A 1 73 ? 15.956 -1.199 -32.152 1.00 96.44 73 LYS A O 1
ATOM 592 N N . LYS A 1 74 ? 16.694 -1.685 -30.089 1.00 95.19 74 LYS A N 1
ATOM 593 C CA . LYS A 1 74 ? 17.878 -2.437 -30.548 1.00 95.19 74 LYS A CA 1
ATOM 594 C C . LYS A 1 74 ? 17.487 -3.677 -31.349 1.00 95.19 74 LYS A C 1
ATOM 596 O O . LYS A 1 74 ? 18.107 -3.965 -32.368 1.00 95.19 74 LYS A O 1
ATOM 601 N N . LEU A 1 75 ? 16.456 -4.399 -30.910 1.00 95.00 75 LEU A N 1
ATOM 602 C CA . LEU A 1 75 ? 15.946 -5.559 -31.634 1.00 95.00 75 LEU A CA 1
ATOM 603 C C . LEU A 1 75 ? 15.446 -5.174 -33.032 1.00 95.00 75 LEU A C 1
ATOM 605 O O . LEU A 1 75 ? 15.744 -5.880 -33.992 1.00 95.00 75 LEU A O 1
ATOM 609 N N . ASP A 1 76 ? 14.722 -4.064 -33.161 1.00 94.38 76 ASP A N 1
ATOM 610 C CA . ASP A 1 76 ? 14.226 -3.587 -34.455 1.00 94.38 76 ASP A CA 1
ATOM 611 C C . ASP A 1 76 ? 15.365 -3.147 -35.387 1.00 94.38 76 ASP A C 1
ATOM 613 O O . ASP A 1 76 ? 15.337 -3.442 -36.585 1.00 94.38 76 ASP A O 1
ATOM 617 N N . GLU A 1 77 ? 16.409 -2.512 -34.846 1.00 94.81 77 GLU A N 1
ATOM 618 C CA . GLU A 1 77 ? 17.618 -2.175 -35.605 1.00 94.81 77 GLU A CA 1
ATOM 619 C C . GLU A 1 77 ? 18.334 -3.427 -36.134 1.00 94.81 77 GLU A C 1
ATOM 621 O O . GLU A 1 77 ? 18.672 -3.482 -37.320 1.00 94.81 77 GLU A O 1
ATOM 626 N N . GLU A 1 78 ? 18.527 -4.451 -35.298 1.00 90.94 78 GLU A N 1
ATOM 627 C CA . GLU A 1 78 ? 19.161 -5.712 -35.708 1.00 90.94 78 GLU A CA 1
ATOM 628 C C . GLU A 1 78 ? 18.299 -6.507 -36.696 1.00 90.94 78 GLU A C 1
ATOM 630 O O . GLU A 1 78 ? 18.821 -7.074 -37.661 1.00 90.94 78 GLU A O 1
ATOM 635 N N . LYS A 1 79 ? 16.970 -6.500 -36.526 1.00 89.44 79 LYS A N 1
ATOM 636 C CA . LYS A 1 79 ? 16.046 -7.079 -37.512 1.00 89.44 79 LYS A CA 1
ATOM 637 C C . LYS A 1 79 ? 16.193 -6.398 -38.866 1.00 89.44 79 LYS A C 1
ATOM 639 O O . LYS A 1 79 ? 16.312 -7.087 -39.875 1.00 89.44 79 LYS A O 1
ATOM 644 N N . ARG A 1 80 ? 16.251 -5.062 -38.895 1.00 89.19 80 ARG A N 1
ATOM 645 C CA . ARG A 1 80 ? 16.436 -4.309 -40.141 1.00 89.19 80 ARG A CA 1
ATOM 646 C C . ARG A 1 80 ? 17.782 -4.619 -40.800 1.00 89.19 80 ARG A C 1
ATOM 648 O O . ARG A 1 80 ? 17.813 -4.860 -42.001 1.00 89.19 80 ARG A O 1
ATOM 655 N N . ARG A 1 81 ? 18.875 -4.669 -40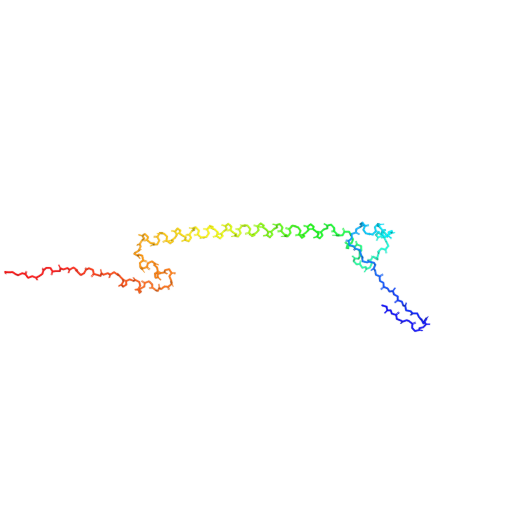.029 1.00 88.06 81 ARG A N 1
ATOM 656 C CA . ARG A 1 81 ? 20.204 -5.055 -40.548 1.00 88.06 81 ARG A CA 1
ATOM 657 C C . ARG A 1 81 ? 20.193 -6.468 -41.131 1.00 88.06 81 ARG A C 1
ATOM 659 O O . ARG A 1 81 ? 20.766 -6.701 -42.192 1.00 88.06 81 ARG A O 1
ATOM 666 N N . THR A 1 82 ? 19.517 -7.401 -40.463 1.00 86.75 82 THR A N 1
ATOM 667 C CA . THR A 1 82 ? 19.375 -8.784 -40.938 1.00 86.75 82 THR A CA 1
ATOM 668 C C . THR A 1 82 ? 18.572 -8.849 -42.240 1.00 86.75 82 THR A C 1
ATOM 670 O O . THR A 1 82 ? 18.983 -9.539 -43.172 1.00 86.75 82 THR A O 1
ATOM 673 N N . ASP A 1 83 ? 17.471 -8.095 -42.335 1.00 82.81 83 ASP A N 1
ATOM 674 C CA . ASP A 1 83 ? 16.665 -7.985 -43.556 1.00 82.81 83 ASP A CA 1
ATOM 675 C C . ASP A 1 83 ? 17.506 -7.420 -44.719 1.00 82.81 83 ASP A C 1
ATOM 677 O O . ASP A 1 83 ? 17.534 -8.006 -45.799 1.00 82.81 83 ASP A O 1
ATOM 681 N N . GLU A 1 84 ? 18.244 -6.326 -44.502 1.00 84.88 84 GLU A N 1
ATOM 682 C CA . GLU A 1 84 ? 19.121 -5.717 -45.515 1.00 84.88 84 GLU A CA 1
ATOM 683 C C . GLU A 1 84 ? 20.174 -6.702 -46.046 1.00 84.88 84 GLU A C 1
ATOM 685 O O . GLU A 1 84 ? 20.344 -6.829 -47.261 1.00 84.88 84 GLU A O 1
ATOM 690 N N . LEU A 1 85 ? 20.841 -7.443 -45.156 1.00 83.62 85 LEU A N 1
ATOM 691 C CA . LEU A 1 85 ? 21.815 -8.468 -45.543 1.00 83.62 85 LEU A CA 1
ATOM 692 C C . LEU A 1 85 ? 21.164 -9.608 -46.340 1.00 83.62 85 LEU A C 1
ATOM 694 O O . LEU A 1 85 ? 21.733 -10.072 -47.330 1.00 83.62 85 LEU A O 1
ATOM 698 N N . LEU A 1 86 ? 19.956 -10.041 -45.964 1.00 79.44 86 LEU A N 1
ATOM 699 C CA . LEU A 1 86 ? 19.227 -11.087 -46.683 1.00 79.44 86 LEU A CA 1
ATOM 700 C C . LEU A 1 86 ? 18.909 -10.671 -48.131 1.00 79.44 86 LEU A C 1
ATOM 702 O O . LEU A 1 86 ? 19.091 -11.474 -49.049 1.00 79.44 86 LEU A O 1
ATOM 706 N N . TYR A 1 87 ? 18.491 -9.418 -48.348 1.00 76.56 87 TYR A N 1
ATOM 707 C CA . TYR A 1 87 ? 18.207 -8.880 -49.686 1.00 76.56 87 TYR A CA 1
ATOM 708 C C . TYR A 1 87 ? 19.463 -8.671 -50.550 1.00 76.56 87 TYR A C 1
ATOM 710 O O . TYR A 1 87 ? 19.357 -8.673 -51.775 1.00 76.56 87 TYR A O 1
ATOM 718 N N . GLN A 1 88 ? 20.649 -8.510 -49.949 1.00 79.38 88 GLN A N 1
ATOM 719 C CA . GLN A 1 88 ? 21.920 -8.445 -50.689 1.00 79.38 88 GLN A CA 1
ATOM 720 C C . GLN A 1 88 ? 22.396 -9.825 -51.165 1.00 79.38 88 GLN A C 1
ATOM 722 O O . GLN A 1 88 ? 23.048 -9.929 -52.203 1.00 79.38 88 GLN A O 1
ATOM 727 N N . MET A 1 89 ? 22.068 -10.885 -50.424 1.00 79.19 89 MET A N 1
ATOM 728 C CA . MET A 1 89 ? 22.536 -12.244 -50.712 1.00 79.19 89 MET A CA 1
ATOM 729 C C . MET A 1 89 ? 21.631 -13.008 -51.687 1.00 79.19 89 MET A C 1
ATOM 731 O O . MET A 1 89 ? 22.084 -13.959 -52.326 1.00 79.19 89 MET A O 1
ATOM 735 N N . ILE A 1 90 ? 20.347 -12.644 -51.784 1.00 76.19 90 ILE A N 1
ATOM 736 C CA . ILE A 1 90 ? 19.332 -13.406 -52.522 1.00 76.19 90 ILE A CA 1
ATOM 737 C C . ILE A 1 90 ? 18.336 -12.440 -53.203 1.00 76.19 90 ILE A C 1
ATOM 739 O O . ILE A 1 90 ? 17.956 -11.442 -52.592 1.00 76.19 90 ILE A O 1
ATOM 743 N N . PRO A 1 91 ? 17.861 -12.713 -54.441 1.00 78.50 91 PRO A N 1
ATOM 744 C CA . PRO A 1 91 ? 16.877 -11.869 -55.124 1.00 78.50 91 PRO A CA 1
ATOM 745 C C . PRO A 1 91 ? 15.639 -11.551 -54.275 1.00 78.50 91 PRO A C 1
ATOM 747 O O . PRO A 1 91 ? 15.102 -12.421 -53.585 1.00 78.50 91 PRO A O 1
ATOM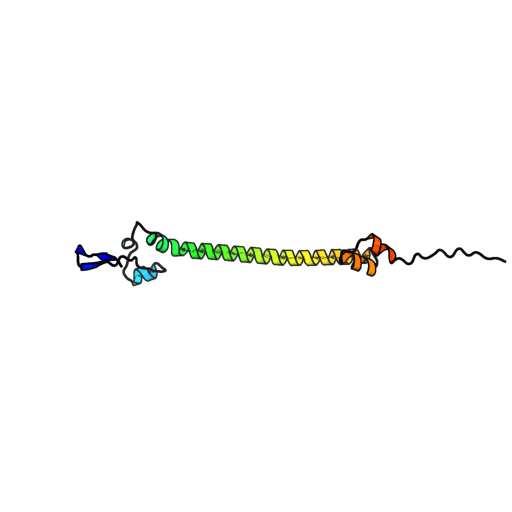 750 N N . MET A 1 92 ? 15.138 -10.317 -54.392 1.00 70.88 92 MET A N 1
ATOM 751 C CA . MET A 1 92 ? 14.068 -9.757 -53.553 1.00 70.88 92 MET A CA 1
ATOM 752 C C . MET A 1 92 ? 12.822 -10.652 -53.447 1.00 70.88 92 MET A C 1
ATOM 754 O O . MET A 1 92 ? 12.261 -10.797 -52.362 1.00 70.88 92 MET A O 1
ATOM 758 N N . GLN A 1 93 ? 12.425 -11.316 -54.542 1.00 71.88 93 GLN A N 1
ATOM 759 C CA . GLN A 1 93 ? 11.257 -12.208 -54.548 1.00 71.88 93 GLN A CA 1
ATOM 760 C C . GLN A 1 93 ? 11.442 -13.446 -53.657 1.00 71.88 93 GLN A C 1
ATOM 762 O O . GLN A 1 93 ? 10.479 -13.949 -53.087 1.00 71.88 93 GLN A O 1
ATOM 767 N N . VAL A 1 94 ? 12.669 -13.951 -53.534 1.00 73.19 94 VAL A N 1
ATOM 768 C CA . VAL A 1 94 ? 12.997 -15.142 -52.740 1.00 73.19 94 VAL A CA 1
ATOM 769 C C . VAL A 1 94 ? 13.152 -14.756 -51.267 1.00 73.19 94 VAL A C 1
ATOM 771 O O . VAL A 1 94 ? 12.605 -15.435 -50.400 1.00 73.19 94 VAL A O 1
ATOM 774 N N . ALA A 1 95 ? 13.810 -13.627 -50.982 1.00 74.81 95 ALA A N 1
ATOM 775 C CA . ALA A 1 95 ? 13.956 -13.094 -49.627 1.00 74.81 95 ALA A CA 1
ATOM 776 C C . ALA A 1 95 ? 12.597 -12.779 -48.970 1.00 74.81 95 ALA A C 1
ATOM 778 O O . ALA A 1 95 ? 12.360 -13.155 -47.824 1.00 74.81 95 ALA A O 1
ATOM 779 N N . GLN A 1 96 ? 11.662 -12.174 -49.713 1.00 73.56 96 GLN A N 1
ATOM 780 C CA . GLN A 1 96 ? 10.330 -11.836 -49.202 1.00 73.56 96 GLN A CA 1
ATOM 781 C C . GLN A 1 96 ? 9.481 -13.082 -48.885 1.00 73.56 96 GLN A C 1
ATOM 783 O O . GLN A 1 96 ? 8.744 -13.091 -47.901 1.00 73.56 96 GLN A O 1
ATOM 788 N N . ARG A 1 97 ? 9.620 -14.161 -49.669 1.00 72.19 97 ARG A N 1
ATOM 789 C CA . ARG A 1 97 ? 8.936 -15.443 -49.413 1.00 72.19 97 ARG A CA 1
ATOM 790 C C . ARG A 1 97 ? 9.529 -16.184 -48.212 1.00 72.19 97 ARG A C 1
ATOM 792 O O . ARG A 1 97 ? 8.775 -16.698 -47.391 1.00 72.19 97 ARG A O 1
ATOM 799 N N . LEU A 1 98 ? 10.856 -16.165 -48.054 1.00 73.12 98 LEU A N 1
ATOM 800 C CA . LEU A 1 98 ? 11.531 -16.709 -46.867 1.00 73.12 98 LEU A CA 1
ATOM 801 C C . LEU A 1 98 ? 11.133 -15.959 -45.586 1.00 73.12 98 LEU A C 1
ATOM 803 O O . LEU A 1 98 ? 10.878 -16.588 -44.563 1.00 73.12 98 LEU A O 1
ATOM 807 N N . ARG A 1 99 ? 11.003 -14.629 -45.650 1.00 71.44 99 ARG A N 1
ATOM 808 C CA . ARG A 1 99 ? 10.543 -13.788 -44.530 1.00 71.44 99 ARG A CA 1
ATOM 809 C C . ARG A 1 99 ? 9.116 -14.116 -44.083 1.00 71.44 99 ARG A C 1
ATOM 811 O O . ARG A 1 99 ? 8.818 -14.046 -42.896 1.00 71.44 99 ARG A O 1
ATOM 818 N N . ASN A 1 100 ? 8.258 -14.515 -45.021 1.00 77.81 100 ASN A N 1
ATOM 819 C CA . ASN A 1 100 ? 6.885 -14.945 -44.746 1.00 77.81 100 ASN A CA 1
ATOM 820 C C . ASN A 1 100 ? 6.794 -16.395 -44.223 1.00 77.81 100 ASN A C 1
ATOM 822 O O . ASN A 1 100 ? 5.691 -16.893 -44.006 1.00 77.81 100 ASN A O 1
ATOM 826 N N . GLY A 1 101 ? 7.930 -17.074 -44.016 1.00 73.56 101 GLY A N 1
ATOM 827 C CA . GLY A 1 101 ? 7.988 -18.438 -43.484 1.00 73.56 101 GLY A CA 1
ATOM 828 C C . GLY A 1 101 ? 7.776 -19.540 -44.526 1.00 73.56 101 GLY A C 1
ATOM 829 O O . GLY A 1 101 ? 7.521 -20.684 -44.153 1.00 73.56 101 GLY A O 1
ATOM 830 N N . GLU A 1 102 ? 7.864 -19.237 -45.827 1.00 74.31 102 GLU A N 1
ATOM 831 C CA . GLU A 1 102 ? 7.726 -20.260 -46.867 1.00 74.31 102 GLU A CA 1
ATOM 832 C C . GLU A 1 102 ? 8.963 -21.164 -46.968 1.00 74.31 102 GLU A C 1
ATOM 834 O O . GLU A 1 102 ? 10.106 -20.720 -46.838 1.00 74.31 102 GLU A O 1
ATOM 839 N N . ASN A 1 103 ? 8.736 -22.450 -47.266 1.00 65.44 103 ASN A N 1
ATOM 840 C CA . ASN A 1 103 ? 9.811 -23.433 -47.382 1.00 65.44 103 ASN A CA 1
ATOM 841 C C . ASN A 1 103 ? 10.847 -23.031 -48.456 1.00 65.44 103 ASN A C 1
ATOM 843 O O . ASN A 1 103 ? 10.472 -22.784 -49.610 1.00 65.44 103 ASN A O 1
ATOM 847 N N . PRO A 1 104 ? 12.157 -23.078 -48.140 1.00 61.09 104 PRO A N 1
ATOM 848 C CA . PRO A 1 104 ? 13.234 -22.612 -49.023 1.00 61.09 104 PRO A CA 1
ATOM 849 C C . PRO A 1 104 ? 13.303 -23.360 -50.364 1.00 61.09 104 PRO A C 1
ATOM 851 O O . PRO A 1 104 ? 13.800 -22.829 -51.356 1.00 61.09 104 PRO A O 1
ATOM 854 N N . ILE A 1 105 ? 12.758 -24.579 -50.420 1.00 58.88 105 ILE A N 1
ATOM 855 C CA . ILE A 1 105 ? 12.697 -25.414 -51.627 1.00 58.88 105 ILE A CA 1
ATOM 856 C C . ILE A 1 105 ? 11.745 -24.807 -52.671 1.00 58.88 105 ILE A C 1
ATOM 858 O O . ILE A 1 105 ? 12.061 -24.809 -53.857 1.00 58.88 105 ILE A O 1
ATOM 862 N N . ASN A 1 106 ? 10.627 -24.209 -52.245 1.00 57.59 106 ASN A N 1
ATOM 863 C CA . ASN A 1 106 ? 9.661 -23.590 -53.158 1.00 57.59 106 ASN A CA 1
ATOM 864 C C . ASN A 1 106 ? 10.147 -22.233 -53.687 1.00 57.59 106 ASN A C 1
ATOM 866 O O . ASN A 1 106 ? 9.786 -21.834 -54.794 1.00 57.59 106 ASN A O 1
ATOM 870 N N . ALA A 1 107 ? 10.998 -21.540 -52.927 1.00 56.56 107 ALA A N 1
ATOM 871 C CA . ALA A 1 107 ? 11.557 -20.248 -53.310 1.00 56.56 107 ALA A CA 1
ATOM 872 C C . ALA A 1 107 ? 12.678 -20.372 -54.372 1.00 56.56 107 ALA A C 1
ATOM 874 O O . ALA A 1 107 ? 12.960 -19.419 -55.098 1.00 56.56 107 ALA A O 1
ATOM 875 N N . ARG A 1 108 ? 13.270 -21.567 -54.537 1.00 51.81 108 ARG A N 1
ATOM 876 C CA . ARG A 1 108 ? 14.299 -21.867 -55.554 1.00 51.81 108 ARG A CA 1
ATOM 877 C C . ARG A 1 108 ? 13.760 -21.883 -56.992 1.00 51.81 108 ARG A C 1
ATOM 879 O O . ARG A 1 108 ? 14.528 -21.671 -57.928 1.00 51.81 108 ARG A O 1
ATOM 886 N N . ASN A 1 109 ? 12.452 -22.070 -57.178 1.00 53.53 109 ASN A N 1
ATOM 887 C CA . ASN A 1 109 ? 11.821 -22.175 -58.502 1.00 53.53 109 ASN A CA 1
ATOM 888 C C . ASN A 1 109 ? 11.720 -20.833 -59.259 1.00 53.53 109 ASN A C 1
ATOM 890 O O . ASN A 1 109 ? 11.231 -20.805 -60.384 1.00 53.53 109 ASN A O 1
ATOM 894 N N . CYS A 1 110 ? 12.180 -19.725 -58.667 1.00 51.62 110 CYS A N 1
ATOM 895 C CA . CYS A 1 110 ? 12.161 -18.397 -59.287 1.00 51.62 110 CYS A CA 1
ATOM 896 C C . CYS A 1 110 ? 13.422 -18.051 -60.099 1.00 51.62 110 CYS A C 1
ATOM 898 O O . CYS A 1 110 ? 13.465 -16.979 -60.699 1.00 51.62 110 CYS A O 1
ATOM 900 N N . PHE A 1 111 ? 14.433 -18.924 -60.167 1.00 48.41 111 PHE A N 1
ATOM 901 C CA . PHE A 1 111 ? 15.517 -18.743 -61.133 1.00 48.41 111 PHE A CA 1
ATOM 902 C C . PHE A 1 111 ? 15.028 -19.161 -62.527 1.00 48.41 111 PHE A C 1
ATOM 904 O O . PHE A 1 111 ? 14.711 -20.339 -62.712 1.00 48.41 111 PHE A O 1
ATOM 911 N N . PRO A 1 112 ? 15.000 -18.269 -63.539 1.00 42.91 112 PRO A N 1
ATOM 912 C CA . PRO A 1 112 ? 14.941 -18.741 -64.908 1.00 42.91 112 PRO A CA 1
ATOM 913 C C . PRO A 1 112 ? 16.249 -19.494 -65.143 1.00 42.91 112 PRO A C 1
ATOM 915 O O . PRO A 1 112 ? 17.321 -18.894 -65.200 1.00 42.91 112 PRO A O 1
ATOM 918 N N . VAL A 1 113 ? 16.173 -20.823 -65.221 1.00 47.91 113 VAL A N 1
ATOM 919 C CA . VAL A 1 113 ? 17.273 -21.644 -65.723 1.00 47.91 113 VAL A CA 1
ATOM 920 C C . VAL A 1 113 ? 17.542 -21.131 -67.131 1.00 47.91 113 VAL A C 1
ATOM 922 O O . VAL A 1 113 ? 16.784 -21.424 -68.060 1.00 47.91 113 VAL A O 1
ATOM 925 N N . SER A 1 114 ? 18.575 -20.302 -67.282 1.00 44.62 114 SER A N 1
ATOM 926 C CA . SER A 1 114 ? 19.096 -19.890 -68.574 1.00 44.62 114 SER A CA 1
ATOM 927 C C . SER A 1 114 ? 19.593 -21.156 -69.254 1.00 44.62 114 SER A C 1
ATOM 929 O O . SER A 1 114 ? 20.710 -21.621 -69.044 1.00 44.62 114 SER A O 1
ATOM 931 N N . HIS A 1 115 ? 18.698 -21.770 -70.028 1.00 42.34 115 HIS A N 1
ATOM 932 C CA . HIS A 1 115 ? 19.011 -22.901 -70.874 1.00 42.34 115 HIS A CA 1
ATOM 933 C C . HIS A 1 115 ? 20.151 -22.458 -71.783 1.00 42.34 115 HIS A C 1
ATOM 935 O O . HIS A 1 115 ? 19.980 -21.568 -72.623 1.00 42.34 115 HIS A O 1
ATOM 941 N N . GLY A 1 116 ? 21.326 -23.054 -71.573 1.00 42.47 116 GLY A N 1
ATOM 942 C CA . GLY A 1 116 ? 22.449 -22.922 -72.480 1.00 42.47 116 GLY A CA 1
ATOM 943 C C . GLY A 1 116 ? 21.956 -23.246 -73.882 1.00 42.47 116 GLY A C 1
ATOM 944 O O . GLY A 1 116 ? 21.561 -24.374 -74.166 1.00 42.47 116 GLY A O 1
ATOM 945 N N . ARG A 1 117 ? 21.921 -22.232 -74.752 1.00 40.16 117 ARG A N 1
ATOM 946 C CA . ARG A 1 117 ? 21.669 -22.418 -76.178 1.00 40.16 117 ARG A CA 1
ATOM 947 C C . ARG A 1 117 ? 22.857 -23.182 -76.748 1.00 40.16 117 ARG A C 1
ATOM 949 O O . ARG A 1 117 ? 23.843 -22.582 -77.167 1.00 40.16 117 ARG A O 1
ATOM 956 N N . THR A 1 118 ? 22.761 -24.505 -76.777 1.00 46.41 118 THR A N 1
ATOM 957 C CA . THR A 1 118 ? 23.599 -25.350 -77.622 1.00 46.41 118 THR A CA 1
ATOM 958 C C . THR A 1 118 ? 23.290 -24.962 -79.067 1.00 46.41 118 THR A C 1
ATOM 960 O O . THR A 1 118 ? 22.261 -25.340 -79.624 1.00 46.41 118 THR A O 1
ATOM 963 N N . ARG A 1 119 ? 24.149 -24.128 -79.667 1.00 45.09 119 ARG A N 1
ATOM 964 C CA . ARG A 1 119 ? 24.135 -23.863 -81.109 1.00 45.09 119 ARG A CA 1
ATOM 965 C C . ARG A 1 119 ? 24.370 -25.194 -81.821 1.00 45.09 119 ARG A C 1
ATOM 967 O O . ARG A 1 119 ? 25.491 -25.690 -81.857 1.00 45.09 119 ARG A O 1
ATOM 974 N N . ARG A 1 120 ? 23.305 -25.765 -82.380 1.00 44.59 120 ARG A N 1
ATOM 975 C CA . ARG A 1 120 ? 23.366 -26.856 -83.350 1.00 44.59 120 ARG A CA 1
ATOM 976 C C . ARG A 1 120 ? 22.5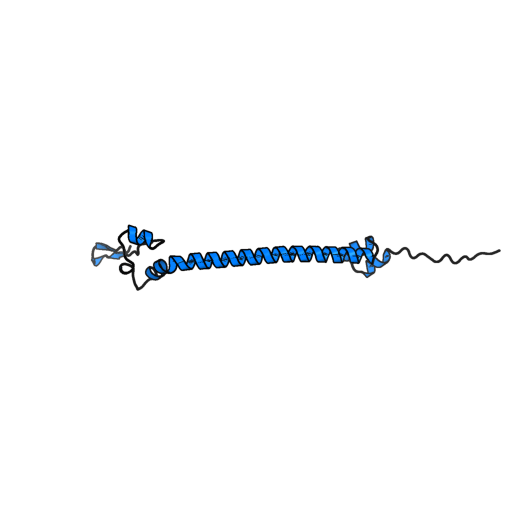59 -26.450 -84.580 1.00 44.59 120 ARG A C 1
ATOM 978 O O . ARG A 1 120 ? 21.360 -26.217 -84.452 1.00 44.59 120 ARG A O 1
ATOM 985 N N . ARG A 1 121 ? 23.270 -26.353 -85.708 1.00 39.25 121 ARG A N 1
ATOM 986 C CA . ARG A 1 121 ? 22.903 -26.516 -87.133 1.00 39.25 121 ARG A CA 1
ATOM 987 C C . ARG A 1 121 ? 23.850 -25.628 -87.953 1.00 39.25 121 ARG A C 1
ATOM 989 O O . ARG A 1 121 ? 23.927 -24.434 -87.683 1.00 39.25 121 ARG A O 1
A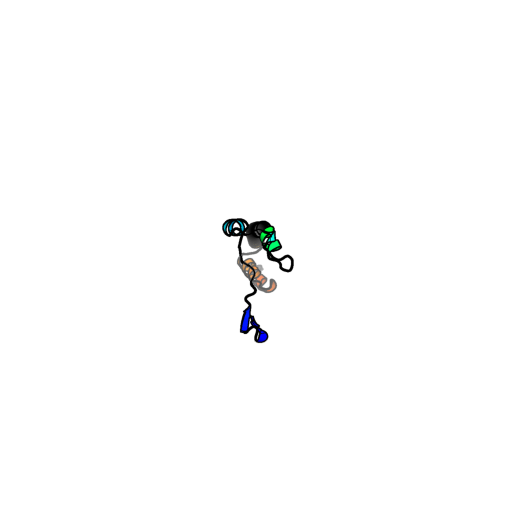TOM 996 N N . GLU A 1 122 ? 24.810 -26.220 -88.675 1.00 39.75 122 GLU A N 1
ATOM 997 C CA . GLU A 1 122 ? 24.636 -26.816 -90.027 1.00 39.75 122 GLU A CA 1
ATOM 998 C C . GLU A 1 122 ? 24.198 -25.697 -90.982 1.00 39.75 122 GLU A C 1
ATOM 1000 O O . GLU A 1 122 ? 23.181 -25.064 -90.729 1.00 39.75 122 GLU A O 1
ATOM 1005 N N . GLY A 1 123 ? 24.955 -25.297 -91.996 1.00 36.81 123 GLY A N 1
ATOM 1006 C CA . GLY A 1 123 ? 25.645 -26.077 -93.020 1.00 36.81 123 GLY A CA 1
ATOM 1007 C C . GLY A 1 123 ? 25.360 -25.340 -94.326 1.00 36.81 123 GLY A C 1
ATOM 1008 O O . GLY A 1 123 ? 24.202 -24.887 -94.467 1.00 36.81 123 GLY A O 1
#

pLDDT: mean 80.34, std 16.91, range [36.81, 97.38]

Sequence (123 aa):
MIYMEEWELTLFLGTPVMLDLDSMIYSGLFINDLSMHDFSRDRMLAGTQQSVELELALSQEQLKSKKLEESMKKLDEEKRRTDELLYQMIPMQVAQRLRNGENPINARNCFPVSHGRTRRREG